Protein AF-A0A2V5N3N5-F1 (afdb_monomer_lite)

pLDDT: mean 92.71, std 10.41, range [41.5, 98.5]

Sequence (70 aa):
TPAQWKKFIKKYRAEMANPENSHAIELLASLSRQCNFSVGCYCENEAYCHRSVLRELLAEKGAELKSSAP

Radius of gyration: 12.71 Å; chains: 1; bounding box: 28×19×30 Å

Secondary structure (DSSP, 8-state):
-HHHHHHHHHHHHHHHTSHHHHHHHHHHHHHHTTS--------S-GGG-HHHHHHHHHHHTT---PPPP-

Structure (mmCIF, N/CA/C/O backbone):
data_AF-A0A2V5N3N5-F1
#
_entry.id   AF-A0A2V5N3N5-F1
#
loop_
_atom_site.group_PDB
_atom_site.id
_atom_site.type_symbol
_atom_site.label_atom_id
_atom_site.label_alt_id
_atom_site.label_comp_id
_atom_site.label_asym_id
_atom_site.label_entity_id
_atom_site.label_seq_id
_atom_site.pdbx_PDB_ins_code
_atom_site.Cartn_x
_atom_site.Cartn_y
_atom_site.Cartn_z
_atom_site.occupancy
_atom_site.B_iso_or_equiv
_atom_site.auth_seq_id
_atom_site.auth_comp_id
_atom_site.auth_asym_id
_atom_site.auth_atom_id
_atom_site.pdbx_PDB_model_num
ATOM 1 N N . THR A 1 1 ? 10.521 -5.399 -17.329 1.00 89.00 1 THR A N 1
ATOM 2 C CA . THR A 1 1 ? 10.300 -6.839 -17.616 1.00 89.00 1 THR A CA 1
ATOM 3 C C . THR A 1 1 ? 9.706 -7.535 -16.400 1.00 89.00 1 THR A C 1
ATOM 5 O O . THR A 1 1 ? 9.877 -7.021 -15.294 1.00 89.00 1 THR A O 1
ATOM 8 N N . PRO A 1 2 ? 9.078 -8.717 -16.544 1.00 90.25 2 PRO A N 1
ATOM 9 C CA . PRO A 1 2 ? 8.568 -9.479 -15.398 1.00 90.25 2 PRO A CA 1
ATOM 10 C C . PRO A 1 2 ? 9.634 -9.765 -14.325 1.00 90.25 2 PRO A C 1
ATOM 12 O O . PRO A 1 2 ? 9.355 -9.705 -13.131 1.00 90.25 2 PRO A O 1
ATOM 15 N N . ALA A 1 3 ? 10.885 -10.012 -14.733 1.00 94.31 3 ALA A N 1
ATOM 16 C CA . ALA A 1 3 ? 11.999 -10.227 -13.808 1.00 94.31 3 ALA A CA 1
ATOM 17 C C . ALA A 1 3 ? 12.365 -8.962 -13.009 1.00 94.31 3 ALA A C 1
ATOM 19 O O . ALA A 1 3 ? 12.569 -9.032 -11.796 1.00 94.31 3 ALA A O 1
ATOM 20 N N . GLN A 1 4 ? 12.406 -7.796 -13.665 1.00 93.56 4 GLN A N 1
ATOM 21 C CA . GLN A 1 4 ? 12.638 -6.515 -12.987 1.00 93.56 4 GLN A CA 1
ATOM 22 C C . GLN A 1 4 ? 11.521 -6.204 -11.986 1.00 93.56 4 GLN A C 1
ATOM 24 O O . GLN A 1 4 ? 11.811 -5.755 -10.880 1.00 93.56 4 GLN A O 1
ATOM 29 N N . TRP A 1 5 ? 10.269 -6.511 -12.334 1.00 94.06 5 TRP A N 1
ATOM 30 C CA . TRP A 1 5 ? 9.137 -6.305 -11.434 1.00 94.06 5 TRP A CA 1
ATOM 31 C C . TRP A 1 5 ? 9.203 -7.195 -10.190 1.00 94.06 5 TRP A C 1
ATOM 33 O O . TRP A 1 5 ? 9.082 -6.702 -9.073 1.00 94.06 5 TRP A O 1
ATOM 43 N N . LYS A 1 6 ? 9.519 -8.486 -10.348 1.00 95.06 6 LYS A N 1
ATOM 44 C CA . LYS A 1 6 ? 9.746 -9.384 -9.200 1.00 95.06 6 LYS A CA 1
ATOM 45 C C . LYS A 1 6 ? 10.852 -8.866 -8.273 1.00 95.06 6 LYS A C 1
ATOM 47 O O . LYS A 1 6 ? 10.706 -8.907 -7.052 1.00 95.06 6 LYS A O 1
ATOM 52 N N . LYS A 1 7 ? 11.949 -8.348 -8.842 1.00 97.00 7 LYS A N 1
ATOM 53 C CA . LYS A 1 7 ? 13.042 -7.742 -8.065 1.00 97.00 7 LYS A CA 1
ATOM 54 C C . LYS A 1 7 ? 12.582 -6.481 -7.327 1.00 97.00 7 LYS A C 1
ATOM 56 O O . LYS A 1 7 ? 12.945 -6.312 -6.164 1.00 97.00 7 LYS A O 1
ATOM 61 N N . PHE A 1 8 ? 11.778 -5.640 -7.977 1.00 95.69 8 PHE A N 1
ATOM 62 C CA . PHE A 1 8 ? 11.170 -4.466 -7.355 1.00 95.69 8 PHE A CA 1
ATOM 63 C C . PHE A 1 8 ? 10.295 -4.856 -6.160 1.00 95.69 8 PHE A C 1
ATOM 65 O O . PHE A 1 8 ? 10.550 -4.365 -5.065 1.00 95.69 8 PHE A O 1
ATOM 72 N N . ILE A 1 9 ? 9.348 -5.789 -6.330 1.00 96.81 9 ILE A N 1
ATOM 73 C CA . ILE A 1 9 ? 8.445 -6.227 -5.250 1.00 96.81 9 ILE A CA 1
ATOM 74 C C . ILE A 1 9 ? 9.247 -6.710 -4.038 1.00 96.81 9 ILE A C 1
ATOM 76 O O . ILE A 1 9 ? 8.982 -6.289 -2.913 1.00 96.81 9 ILE A O 1
ATOM 80 N N . LYS A 1 10 ? 10.260 -7.562 -4.262 1.00 97.94 10 LYS A N 1
ATOM 81 C CA . LYS A 1 10 ? 11.109 -8.082 -3.181 1.00 97.94 10 LYS A CA 1
ATOM 82 C C . LYS A 1 10 ? 11.815 -6.955 -2.424 1.00 97.94 10 LYS A C 1
ATOM 84 O O . LYS A 1 10 ? 11.821 -6.961 -1.197 1.00 97.94 10 LYS A O 1
ATOM 89 N N . LYS A 1 11 ? 12.417 -6.009 -3.151 1.00 98.12 11 LYS A N 1
ATOM 90 C CA . LYS A 1 11 ? 13.127 -4.875 -2.549 1.00 98.12 11 LYS A CA 1
ATOM 91 C C . LYS A 1 11 ? 12.164 -3.970 -1.775 1.00 98.12 11 LYS A C 1
ATOM 93 O O . LYS A 1 11 ? 12.436 -3.669 -0.622 1.00 98.12 11 LYS A O 1
ATOM 98 N N . TYR A 1 12 ? 11.029 -3.618 -2.372 1.00 97.75 12 TYR A N 1
ATOM 99 C CA . TYR A 1 12 ? 10.025 -2.759 -1.749 1.00 97.75 12 TYR A CA 1
ATOM 100 C C . TYR A 1 12 ? 9.473 -3.371 -0.456 1.00 97.75 12 TYR A C 1
ATOM 102 O O . TYR A 1 12 ? 9.449 -2.709 0.574 1.00 97.75 12 TYR A O 1
ATOM 110 N N . ARG A 1 13 ? 9.113 -4.663 -0.461 1.00 98.12 13 ARG A N 1
ATOM 111 C CA . ARG A 1 13 ? 8.661 -5.354 0.760 1.00 98.12 13 ARG A CA 1
ATOM 112 C C . ARG A 1 13 ? 9.735 -5.369 1.853 1.00 98.12 13 ARG A C 1
ATOM 114 O O . ARG A 1 13 ? 9.401 -5.182 3.016 1.00 98.12 13 ARG A O 1
ATOM 121 N N . ALA A 1 14 ? 11.007 -5.549 1.492 1.00 98.44 14 ALA A N 1
ATOM 122 C CA . ALA A 1 14 ? 12.108 -5.483 2.453 1.00 98.44 14 ALA A CA 1
ATOM 123 C C . ALA A 1 14 ? 12.271 -4.075 3.054 1.00 98.44 14 ALA A C 1
ATOM 125 O O . ALA A 1 14 ? 12.450 -3.947 4.259 1.00 98.44 14 ALA A O 1
ATOM 126 N N . GLU A 1 15 ? 12.151 -3.021 2.243 1.00 98.31 15 GLU A N 1
ATOM 127 C CA . GLU A 1 15 ? 12.188 -1.632 2.723 1.00 98.31 15 GLU A CA 1
ATOM 128 C C . GLU A 1 15 ? 11.003 -1.314 3.646 1.00 98.31 15 GLU A C 1
ATOM 130 O O . GLU A 1 15 ? 11.183 -0.671 4.682 1.00 98.31 15 GLU A O 1
ATOM 135 N N . MET A 1 16 ? 9.801 -1.791 3.314 1.00 98.38 16 MET A N 1
ATOM 136 C CA . MET A 1 16 ? 8.598 -1.586 4.130 1.00 98.38 16 MET A CA 1
ATOM 137 C C . MET A 1 16 ? 8.616 -2.367 5.452 1.00 98.38 16 MET A C 1
ATOM 139 O O . MET A 1 16 ? 7.906 -2.000 6.383 1.00 98.38 16 MET A O 1
ATOM 14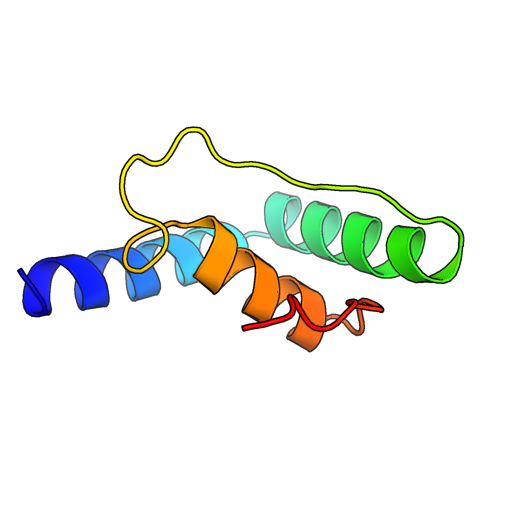3 N N . ALA A 1 17 ? 9.441 -3.413 5.557 1.00 97.50 17 ALA A N 1
ATOM 144 C CA . ALA A 1 17 ? 9.619 -4.180 6.788 1.00 97.50 17 ALA A CA 1
ATOM 145 C C . ALA A 1 17 ? 10.515 -3.477 7.826 1.00 97.50 17 ALA A C 1
ATOM 147 O O . ALA A 1 17 ? 10.573 -3.919 8.973 1.00 97.50 17 ALA A O 1
ATOM 148 N N . ASN A 1 18 ? 11.206 -2.391 7.456 1.00 98.38 18 ASN A N 1
ATOM 149 C CA . ASN A 1 18 ? 11.941 -1.583 8.427 1.00 98.38 18 ASN A CA 1
ATOM 150 C C . ASN A 1 18 ? 10.973 -0.993 9.471 1.00 98.38 18 ASN A C 1
ATOM 152 O O . ASN A 1 18 ? 9.848 -0.640 9.104 1.00 98.38 18 ASN A O 1
ATOM 156 N N . PRO A 1 19 ? 11.396 -0.830 10.743 1.00 98.25 19 PRO A N 1
ATOM 157 C CA . PRO A 1 19 ? 10.495 -0.453 11.830 1.00 98.25 19 PRO A CA 1
ATOM 158 C C . PRO A 1 19 ? 9.638 0.774 11.513 1.00 98.25 19 PRO A C 1
ATOM 160 O O . PRO A 1 19 ? 8.419 0.676 11.567 1.00 98.25 19 PRO A O 1
ATOM 163 N N . GLU A 1 20 ? 10.242 1.887 11.103 1.00 98.06 20 GLU A N 1
ATOM 164 C CA . GLU A 1 20 ? 9.526 3.134 10.798 1.00 98.06 20 GLU A CA 1
ATOM 165 C C . GLU A 1 20 ? 8.405 2.941 9.760 1.00 98.06 20 GLU A C 1
ATOM 167 O O . GLU A 1 20 ? 7.255 3.315 9.996 1.00 98.06 20 GLU A O 1
ATOM 172 N N . ASN A 1 21 ? 8.714 2.274 8.647 1.00 98.31 21 ASN A N 1
ATOM 173 C CA . ASN A 1 21 ? 7.750 2.027 7.577 1.00 98.31 21 ASN A CA 1
ATOM 174 C C . ASN A 1 21 ? 6.636 1.073 8.023 1.00 98.31 21 ASN A C 1
ATOM 176 O O . ASN A 1 21 ? 5.466 1.321 7.729 1.00 98.31 21 ASN A O 1
ATOM 180 N N . SER A 1 22 ? 6.966 0.018 8.777 1.00 98.31 22 SER A N 1
ATOM 181 C CA . SER A 1 22 ? 5.958 -0.905 9.315 1.00 98.31 22 SER A CA 1
ATOM 182 C C . SER A 1 22 ? 4.996 -0.187 10.263 1.00 98.31 22 SER A C 1
ATOM 184 O O . SER A 1 22 ? 3.790 -0.415 10.176 1.00 98.31 22 SER A O 1
ATOM 186 N N . HIS A 1 23 ? 5.495 0.713 11.118 1.00 98.44 23 HIS A N 1
ATOM 187 C CA . HIS A 1 23 ? 4.647 1.505 12.015 1.00 98.44 23 HIS A CA 1
ATOM 188 C C . HIS A 1 23 ? 3.724 2.444 11.226 1.00 98.44 23 HIS A C 1
ATOM 190 O O . HIS A 1 23 ? 2.538 2.543 11.537 1.00 98.44 23 HIS A O 1
ATOM 196 N N . ALA A 1 24 ? 4.226 3.092 10.169 1.00 98.19 24 ALA A N 1
ATOM 197 C CA . ALA A 1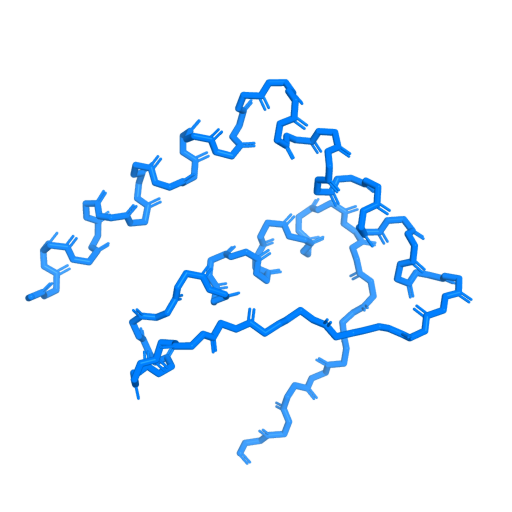 24 ? 3.393 3.920 9.298 1.00 98.19 24 ALA A CA 1
ATOM 198 C C . ALA A 1 24 ? 2.285 3.102 8.606 1.00 98.19 24 ALA A C 1
ATOM 200 O O . ALA A 1 24 ? 1.134 3.535 8.552 1.00 98.19 24 ALA A O 1
ATOM 201 N N . ILE A 1 25 ? 2.598 1.896 8.120 1.00 98.31 25 ILE A N 1
ATOM 202 C CA . ILE A 1 25 ? 1.610 0.997 7.501 1.00 98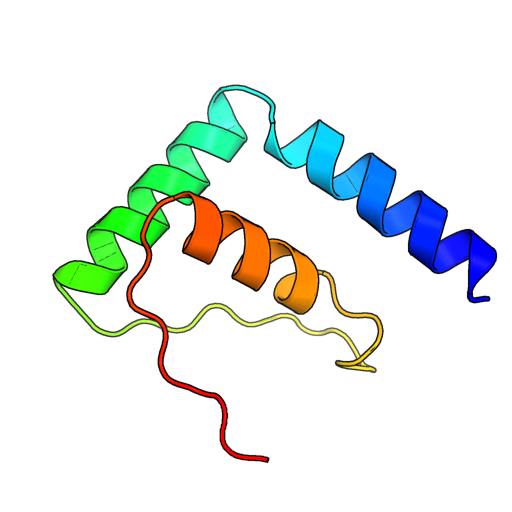.31 25 ILE A CA 1
ATOM 203 C C . ILE A 1 25 ? 0.564 0.544 8.529 1.00 98.31 25 ILE A C 1
ATOM 205 O O . ILE A 1 25 ? -0.627 0.543 8.224 1.00 98.31 25 ILE A O 1
ATOM 209 N N . GLU A 1 26 ? 0.976 0.205 9.751 1.00 98.50 26 GLU A N 1
ATOM 210 C CA . GLU A 1 26 ? 0.064 -0.165 10.845 1.00 98.50 26 GLU A CA 1
ATOM 211 C C . GLU A 1 26 ? -0.859 0.985 11.252 1.00 98.50 26 GLU A C 1
ATOM 213 O O . GLU A 1 26 ? -2.051 0.769 11.501 1.00 98.50 26 GLU A O 1
ATOM 218 N N . LEU A 1 27 ? -0.336 2.212 11.270 1.00 97.94 27 LEU A N 1
ATOM 219 C CA . LEU A 1 27 ? -1.125 3.413 11.514 1.00 97.94 27 LEU A CA 1
ATOM 220 C C . LEU A 1 27 ? -2.186 3.599 10.427 1.00 97.94 27 LEU A C 1
ATOM 222 O O . LEU A 1 27 ? -3.360 3.773 10.749 1.00 97.94 27 LEU A O 1
ATOM 226 N N . LEU A 1 28 ? -1.801 3.516 9.152 1.00 98.06 28 LEU A N 1
ATOM 227 C CA . LEU A 1 28 ? -2.735 3.637 8.029 1.00 98.06 28 LEU A CA 1
ATOM 228 C C . LEU A 1 28 ? -3.795 2.528 8.049 1.00 98.06 28 LEU A C 1
ATOM 230 O O . LEU A 1 28 ? -4.984 2.803 7.883 1.00 98.06 28 LEU A O 1
ATOM 234 N N . ALA A 1 29 ? -3.392 1.283 8.307 1.00 98.19 29 ALA A N 1
ATOM 235 C CA . ALA A 1 29 ? -4.325 0.173 8.457 1.00 98.19 29 ALA A CA 1
ATOM 236 C C . ALA A 1 29 ? -5.306 0.425 9.610 1.00 98.19 29 ALA A C 1
ATOM 238 O O . ALA A 1 29 ? -6.506 0.197 9.467 1.00 98.19 29 ALA A O 1
ATOM 239 N N . SER A 1 30 ? -4.827 0.973 10.726 1.00 98.19 30 SER A N 1
ATOM 240 C CA . SER A 1 30 ? -5.676 1.303 11.870 1.00 98.19 30 SER A CA 1
ATOM 241 C C . SER A 1 30 ? -6.641 2.448 11.601 1.00 98.19 30 SER A C 1
ATOM 243 O O . SER A 1 30 ? -7.814 2.352 11.963 1.00 98.19 30 SER A O 1
ATOM 245 N N . LEU A 1 31 ? -6.177 3.482 10.904 1.00 98.00 31 LEU A N 1
ATOM 246 C CA . LEU A 1 31 ? -6.999 4.610 10.487 1.00 98.00 31 LEU A CA 1
ATOM 247 C C . LEU A 1 31 ? -8.134 4.172 9.552 1.00 98.00 31 LEU A C 1
ATOM 249 O O . LEU A 1 31 ? -9.233 4.713 9.638 1.00 98.00 31 LEU A O 1
ATOM 253 N N . SER A 1 32 ? -7.905 3.156 8.712 1.00 97.44 32 SER A N 1
ATOM 254 C CA . SER A 1 32 ? -8.900 2.711 7.719 1.00 97.44 32 SER A CA 1
ATOM 255 C C . SER A 1 32 ? -10.183 2.171 8.352 1.00 97.44 32 SER A C 1
ATOM 257 O O . SER A 1 32 ? -11.250 2.281 7.760 1.00 97.44 32 SER A O 1
ATOM 259 N N . ARG A 1 33 ? -10.085 1.659 9.585 1.00 96.12 33 ARG A N 1
ATOM 260 C CA . ARG A 1 33 ? -11.223 1.173 10.382 1.00 96.12 33 ARG A CA 1
ATOM 261 C C . ARG A 1 33 ? -12.035 2.306 11.017 1.00 96.12 33 ARG A C 1
ATOM 263 O O . ARG A 1 33 ? -13.124 2.079 11.530 1.00 96.12 33 ARG A O 1
ATOM 270 N N . GLN A 1 34 ? -11.486 3.521 11.046 1.00 96.69 34 GLN A N 1
ATOM 271 C CA . GLN A 1 34 ? -12.110 4.692 11.666 1.00 96.69 34 GLN A CA 1
ATOM 272 C C . GLN A 1 34 ? -12.658 5.668 10.626 1.00 96.69 34 GLN A C 1
ATOM 274 O O . GLN A 1 34 ? -13.691 6.297 10.856 1.00 96.69 34 GLN A O 1
ATOM 279 N N . CYS A 1 35 ? -11.981 5.816 9.486 1.00 95.50 35 CYS A N 1
ATOM 280 C CA . CYS A 1 35 ? -12.433 6.683 8.410 1.00 95.50 35 CYS A CA 1
ATOM 281 C C . CYS A 1 35 ? -11.959 6.206 7.033 1.00 95.50 35 CYS A C 1
ATOM 283 O O . CYS A 1 35 ? -10.945 5.528 6.876 1.00 95.50 35 CYS A O 1
ATOM 285 N N . ASN A 1 36 ? -12.699 6.624 6.006 1.00 95.12 36 ASN A N 1
ATOM 286 C CA . ASN A 1 36 ? -12.310 6.389 4.624 1.00 95.12 36 ASN A CA 1
ATOM 287 C C . ASN A 1 36 ? -11.213 7.379 4.216 1.00 95.12 36 ASN A C 1
ATOM 289 O O . ASN A 1 36 ? -11.405 8.592 4.304 1.00 95.12 36 ASN A O 1
ATOM 293 N N . PHE A 1 37 ? -10.106 6.866 3.685 1.00 95.12 37 PHE A N 1
ATOM 294 C CA . PHE A 1 37 ? -9.067 7.666 3.040 1.00 95.12 37 PHE A CA 1
ATOM 295 C C . PHE A 1 37 ? -8.565 6.976 1.771 1.00 95.12 37 PHE A C 1
ATOM 297 O O . PHE A 1 37 ? -8.859 5.809 1.509 1.00 95.12 37 PHE A O 1
ATOM 304 N N . SER A 1 38 ? -7.820 7.716 0.954 1.00 93.06 38 SER A N 1
ATOM 305 C CA . SER A 1 38 ? -7.238 7.208 -0.288 1.00 93.06 38 SER A CA 1
ATOM 306 C C . SER A 1 38 ? -5.734 7.442 -0.309 1.00 93.06 38 SER A C 1
ATOM 308 O O . SER A 1 38 ? -5.268 8.531 0.009 1.00 93.06 38 SER A O 1
ATOM 310 N N . VAL A 1 39 ? -4.986 6.423 -0.731 1.00 91.56 39 VAL A N 1
ATOM 311 C CA . VAL A 1 39 ? -3.552 6.519 -1.033 1.00 91.56 39 VAL A CA 1
ATOM 312 C C . VAL A 1 39 ? -3.379 6.329 -2.535 1.00 91.56 39 VAL A C 1
ATOM 314 O O . VAL A 1 39 ? -3.758 5.285 -3.079 1.00 91.56 39 VAL A O 1
ATOM 317 N N . GLY A 1 40 ? -2.851 7.354 -3.202 1.00 90.38 40 GLY A N 1
ATOM 318 C CA . GLY A 1 40 ? -2.581 7.360 -4.640 1.00 90.38 40 GLY A CA 1
ATOM 319 C C . GLY A 1 40 ? -1.097 7.165 -4.962 1.00 90.38 40 GLY A C 1
ATOM 320 O O . GLY A 1 40 ? -0.237 7.453 -4.137 1.00 90.38 40 GLY A O 1
ATOM 321 N N . CYS A 1 41 ? -0.809 6.703 -6.182 1.00 91.31 41 CYS A N 1
ATOM 322 C CA . CYS A 1 41 ? 0.500 6.835 -6.831 1.00 91.31 41 CYS A CA 1
ATOM 323 C C . CYS A 1 41 ? 0.304 7.592 -8.151 1.00 91.31 41 CYS A C 1
ATOM 325 O O . CYS A 1 41 ? -0.718 7.412 -8.804 1.00 91.31 41 CYS A O 1
ATOM 327 N N . TYR A 1 42 ? 1.318 8.332 -8.594 1.00 90.38 42 TYR A N 1
ATOM 328 C CA . TYR A 1 42 ? 1.426 8.878 -9.955 1.00 90.38 42 TYR A CA 1
ATOM 329 C C . TYR A 1 42 ? 2.081 7.894 -10.942 1.00 90.38 42 TYR A C 1
ATOM 331 O O . TYR A 1 42 ? 2.865 8.275 -11.804 1.00 90.38 42 TYR A O 1
ATOM 339 N N . CYS A 1 43 ? 1.822 6.602 -10.767 1.00 90.00 43 CYS A N 1
ATOM 340 C CA . CYS A 1 43 ? 2.404 5.543 -11.576 1.00 90.00 43 CYS A CA 1
ATOM 341 C C . CYS A 1 43 ? 1.594 5.430 -12.870 1.00 90.00 43 CYS A C 1
ATOM 343 O O . CYS A 1 43 ? 0.378 5.291 -12.804 1.00 90.00 43 CYS A O 1
ATO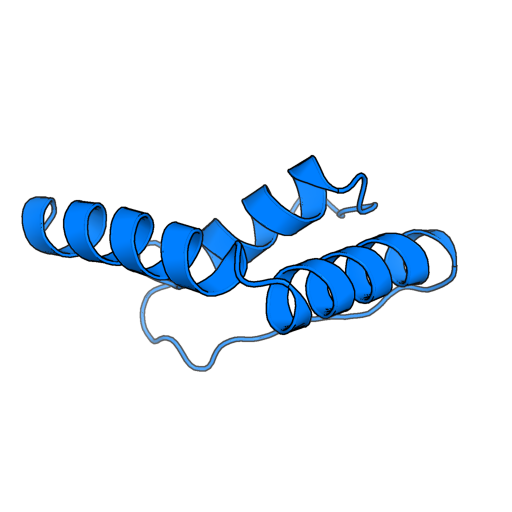M 345 N N . GLU A 1 44 ? 2.254 5.435 -14.026 1.00 87.44 44 GLU A N 1
ATOM 346 C CA . GLU A 1 44 ? 1.577 5.384 -15.331 1.00 87.44 44 GLU A CA 1
ATOM 347 C C . GLU A 1 44 ? 0.806 4.072 -15.561 1.00 87.44 44 GLU A C 1
ATOM 349 O O . GLU A 1 44 ? -0.259 4.070 -16.169 1.00 87.44 44 GLU A O 1
ATOM 354 N N . ASN A 1 45 ? 1.322 2.947 -15.051 1.00 85.94 45 ASN A N 1
ATOM 355 C CA . ASN A 1 45 ? 0.709 1.630 -15.203 1.00 85.94 45 ASN A CA 1
ATOM 356 C C . ASN A 1 45 ? 0.384 1.004 -13.840 1.00 85.94 45 ASN A C 1
ATOM 358 O O . ASN A 1 45 ? 1.284 0.643 -13.075 1.00 85.94 45 ASN A O 1
ATOM 362 N N . GLU A 1 46 ? -0.905 0.815 -13.560 1.00 81.69 46 GLU A N 1
ATOM 363 C CA . GLU A 1 46 ? -1.391 0.247 -12.299 1.00 81.69 46 GLU A CA 1
ATOM 364 C C . GLU A 1 46 ? -0.945 -1.203 -12.060 1.00 81.69 46 GLU A C 1
ATOM 366 O O . GLU A 1 46 ? -0.685 -1.580 -10.915 1.00 81.69 46 GLU A O 1
ATOM 371 N N . ALA A 1 47 ? -0.767 -1.997 -13.121 1.00 81.62 47 ALA A N 1
ATOM 372 C CA . ALA A 1 47 ? -0.299 -3.382 -13.013 1.00 81.62 47 ALA A CA 1
ATOM 373 C C . ALA A 1 47 ? 1.165 -3.486 -12.541 1.00 81.62 47 ALA A C 1
ATOM 375 O O . ALA A 1 47 ? 1.599 -4.538 -12.072 1.00 81.62 47 ALA A O 1
ATOM 376 N N . TYR A 1 48 ? 1.921 -2.389 -12.644 1.00 86.62 48 TYR A N 1
ATOM 377 C CA . TYR A 1 48 ? 3.317 -2.273 -12.216 1.00 86.62 48 TYR A CA 1
ATOM 378 C C . TYR A 1 48 ? 3.500 -1.088 -11.257 1.00 86.62 48 TYR A C 1
ATOM 380 O O . TYR A 1 48 ? 4.481 -0.346 -11.316 1.00 86.62 48 TYR A O 1
ATOM 388 N N . CYS A 1 49 ? 2.526 -0.902 -10.368 1.00 91.56 49 CYS A N 1
ATOM 389 C CA . CYS A 1 49 ? 2.470 0.207 -9.427 1.00 91.56 49 CYS A CA 1
ATOM 390 C C . CYS A 1 49 ? 2.800 -0.261 -8.007 1.00 91.56 49 CYS A C 1
ATOM 392 O O . CYS A 1 49 ? 2.267 -1.267 -7.539 1.00 91.56 49 CYS A O 1
ATOM 394 N N . HIS A 1 50 ? 3.623 0.489 -7.270 1.00 93.56 50 HIS A N 1
ATOM 395 C CA . HIS A 1 50 ? 3.945 0.167 -5.874 1.00 93.56 50 HIS A CA 1
ATOM 396 C C . HIS A 1 50 ? 2.701 0.127 -4.971 1.00 93.56 50 HIS A C 1
ATOM 398 O O . HIS A 1 50 ? 2.677 -0.614 -3.994 1.00 93.56 50 HIS A O 1
ATOM 404 N N . ARG A 1 51 ? 1.641 0.870 -5.328 1.00 94.25 51 ARG A N 1
ATOM 405 C CA . ARG A 1 51 ? 0.358 0.870 -4.614 1.00 94.25 51 ARG A CA 1
ATOM 406 C C . ARG A 1 51 ? -0.272 -0.522 -4.560 1.00 94.25 51 ARG A C 1
ATOM 408 O O . ARG A 1 51 ? -0.916 -0.833 -3.566 1.00 94.25 51 ARG A O 1
ATOM 415 N N . SER A 1 52 ? -0.081 -1.353 -5.589 1.00 91.62 52 SER A N 1
ATOM 416 C CA . SER A 1 52 ? -0.571 -2.741 -5.580 1.00 91.62 52 SER A CA 1
ATOM 417 C C . SER A 1 52 ? 0.079 -3.548 -4.451 1.00 91.62 52 SER A C 1
ATOM 419 O O . SER A 1 52 ? -0.618 -4.178 -3.663 1.00 91.62 52 SER A O 1
ATOM 421 N N . VAL A 1 53 ? 1.396 -3.411 -4.285 1.00 95.25 53 VAL A N 1
ATOM 422 C CA . VAL A 1 53 ? 2.159 -4.055 -3.208 1.00 95.25 53 VAL A CA 1
ATOM 423 C C . VAL A 1 53 ? 1.814 -3.447 -1.845 1.00 95.25 53 VAL A C 1
ATOM 425 O O . VAL A 1 53 ? 1.631 -4.174 -0.873 1.00 95.25 53 VAL A O 1
ATOM 428 N N . LEU A 1 54 ? 1.669 -2.120 -1.759 1.00 96.19 54 LEU A N 1
ATOM 429 C CA . LEU A 1 54 ? 1.242 -1.441 -0.531 1.00 96.19 54 LEU A CA 1
ATOM 430 C C . LEU A 1 54 ? -0.154 -1.892 -0.082 1.00 96.19 54 LEU A C 1
ATOM 432 O O . LEU A 1 54 ? -0.387 -2.053 1.112 1.00 96.19 54 LEU A O 1
ATOM 436 N N . ARG A 1 55 ? -1.078 -2.129 -1.022 1.00 95.06 55 ARG A N 1
ATOM 437 C CA . ARG A 1 55 ? -2.419 -2.647 -0.723 1.00 95.06 55 ARG A CA 1
ATOM 438 C C . ARG A 1 55 ? -2.349 -4.008 -0.030 1.00 95.06 55 ARG A C 1
ATOM 440 O O . ARG A 1 55 ? -3.079 -4.220 0.932 1.00 95.06 55 ARG A O 1
ATOM 447 N N . GLU A 1 56 ? -1.475 -4.900 -0.491 1.00 95.88 56 GLU A N 1
ATOM 448 C CA . GLU A 1 56 ? -1.249 -6.203 0.149 1.00 95.88 56 GLU A CA 1
ATOM 449 C C . GLU A 1 56 ? -0.684 -6.031 1.566 1.00 95.88 56 GLU A C 1
ATOM 451 O O . GLU A 1 56 ? -1.216 -6.612 2.506 1.00 95.88 56 GLU A O 1
ATOM 456 N N . LEU A 1 57 ? 0.322 -5.167 1.744 1.00 97.81 57 LEU A N 1
ATOM 457 C CA . LEU A 1 57 ? 0.915 -4.880 3.059 1.00 97.81 57 LEU A CA 1
ATOM 458 C C . LEU A 1 57 ? -0.106 -4.298 4.051 1.00 97.81 57 LEU A C 1
ATOM 460 O O . LEU A 1 57 ? -0.123 -4.666 5.223 1.00 97.81 57 LEU A O 1
ATOM 464 N N . LEU A 1 58 ? -0.985 -3.407 3.589 1.00 97.75 58 LEU A N 1
ATOM 465 C CA . LEU A 1 58 ? -2.077 -2.867 4.400 1.00 97.75 58 LEU A CA 1
ATOM 466 C C . LEU A 1 58 ? -3.079 -3.962 4.791 1.00 97.75 58 LEU A C 1
ATOM 468 O O . LEU A 1 58 ? -3.501 -4.017 5.946 1.00 97.75 58 LEU A O 1
ATOM 472 N N . ALA A 1 59 ? -3.433 -4.854 3.861 1.00 97.25 59 ALA A N 1
ATOM 473 C CA . ALA A 1 59 ? -4.307 -5.991 4.148 1.00 97.25 59 ALA A CA 1
ATOM 474 C C . ALA A 1 59 ? -3.681 -6.948 5.180 1.00 97.25 59 ALA A C 1
ATOM 476 O O . ALA A 1 59 ? -4.365 -7.368 6.111 1.00 97.25 59 ALA A O 1
ATOM 477 N N . GLU A 1 60 ? -2.376 -7.222 5.077 1.00 97.75 60 GLU A N 1
ATOM 478 C CA . GLU A 1 60 ? -1.612 -8.019 6.053 1.00 97.75 60 GLU A CA 1
ATOM 479 C C . GLU A 1 60 ? -1.653 -7.409 7.472 1.00 97.75 60 GLU A C 1
ATOM 481 O O . GLU A 1 60 ? -1.604 -8.143 8.458 1.00 97.75 60 GLU A O 1
ATOM 486 N N . LYS A 1 61 ? -1.794 -6.080 7.593 1.00 97.88 61 LYS A N 1
ATOM 487 C CA . LYS A 1 61 ? -1.959 -5.357 8.872 1.00 97.88 61 LYS A CA 1
ATOM 488 C C . LYS A 1 61 ? -3.424 -5.128 9.282 1.00 97.88 61 LYS A C 1
ATOM 490 O O . LYS A 1 61 ? -3.685 -4.399 10.240 1.00 97.88 61 LYS A O 1
ATOM 495 N N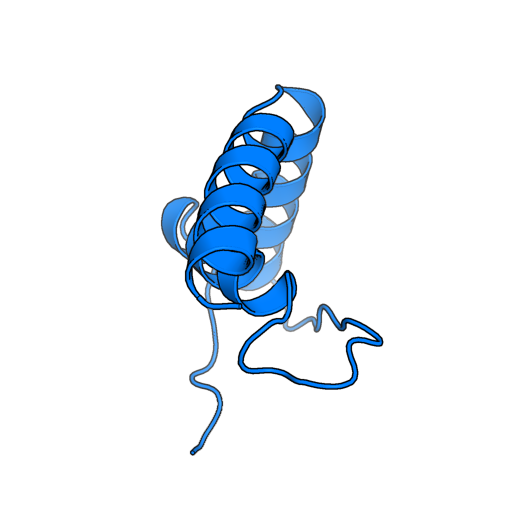 . GLY A 1 62 ? -4.384 -5.742 8.587 1.00 97.31 62 GLY A N 1
ATOM 496 C CA . GLY A 1 62 ? -5.807 -5.664 8.929 1.00 97.31 62 GLY A CA 1
ATOM 497 C C . GLY A 1 62 ? -6.471 -4.336 8.553 1.00 97.31 62 GLY A C 1
ATOM 498 O O . GLY A 1 62 ? -7.320 -3.841 9.300 1.00 97.31 62 GLY A O 1
ATOM 499 N N . ALA A 1 63 ? -6.062 -3.733 7.433 1.00 97.75 63 ALA A N 1
ATOM 500 C CA . ALA A 1 63 ? -6.759 -2.587 6.860 1.00 97.75 63 ALA A CA 1
ATOM 501 C C . ALA A 1 63 ? -8.128 -2.985 6.284 1.00 97.75 63 ALA A C 1
ATOM 503 O O . ALA A 1 63 ? -8.259 -4.010 5.609 1.00 97.75 63 ALA A O 1
ATOM 504 N N . GLU A 1 64 ? -9.129 -2.127 6.471 1.00 97.19 64 GLU A N 1
ATOM 505 C CA . GLU A 1 64 ? -10.414 -2.2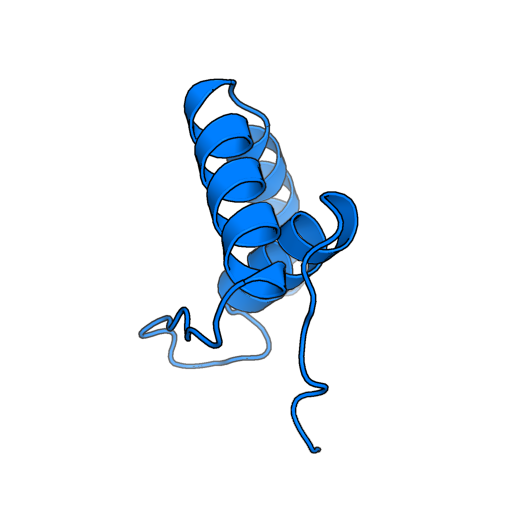23 5.783 1.00 97.19 64 GLU A CA 1
ATOM 506 C C . GLU A 1 64 ? -10.292 -1.594 4.394 1.00 97.19 64 GLU A C 1
ATOM 508 O O . GLU A 1 64 ? -10.138 -0.384 4.228 1.00 97.19 64 GLU A O 1
ATOM 513 N N . LEU A 1 65 ? -10.324 -2.441 3.365 1.00 93.75 65 LEU A N 1
ATOM 514 C CA . LEU A 1 65 ? -10.147 -2.023 1.981 1.00 93.75 65 LEU A CA 1
ATOM 515 C C . LEU A 1 65 ? -11.438 -2.250 1.205 1.00 93.75 65 LEU A C 1
ATOM 517 O O . LEU A 1 65 ? -11.892 -3.386 1.064 1.00 93.75 65 LEU A O 1
ATOM 521 N N . LYS A 1 66 ? -11.975 -1.194 0.583 1.00 88.94 66 LYS A N 1
ATOM 522 C CA . LYS A 1 66 ? -12.960 -1.396 -0.485 1.00 88.94 66 LYS A CA 1
ATOM 523 C C . LYS A 1 66 ? -12.325 -2.216 -1.609 1.00 88.94 66 LYS A C 1
ATOM 525 O O . LYS A 1 66 ? -11.156 -2.006 -1.973 1.00 88.94 66 LYS A O 1
ATOM 530 N N . SER A 1 67 ? -13.088 -3.154 -2.163 1.00 72.00 67 SER A N 1
ATOM 531 C CA . SER A 1 67 ? -12.776 -3.715 -3.472 1.00 72.00 67 SER A CA 1
ATOM 532 C C . SER A 1 67 ? -12.748 -2.555 -4.466 1.00 72.00 67 SER A C 1
ATOM 534 O O . SER A 1 67 ? -13.701 -1.782 -4.568 1.00 72.00 67 SER A O 1
ATOM 536 N N . SER A 1 68 ? -11.625 -2.374 -5.157 1.00 62.50 68 SER A N 1
ATOM 537 C CA . SER A 1 68 ? -11.662 -1.621 -6.405 1.00 62.50 68 SER A CA 1
ATOM 538 C C . SER A 1 68 ? -12.545 -2.435 -7.349 1.00 62.50 68 SER A C 1
ATOM 540 O O . SER A 1 68 ? -12.266 -3.617 -7.559 1.00 62.50 68 SER A O 1
ATOM 542 N N . ALA A 1 69 ? -13.647 -1.845 -7.816 1.00 41.50 69 ALA A N 1
ATOM 543 C CA . ALA A 1 69 ? -14.451 -2.423 -8.888 1.00 41.50 69 ALA A CA 1
ATOM 544 C C . ALA A 1 69 ? -13.543 -2.740 -10.098 1.00 41.50 69 ALA A C 1
ATOM 546 O O . ALA A 1 69 ? -12.512 -2.071 -10.234 1.00 41.50 69 ALA A O 1
ATOM 547 N N . PRO A 1 70 ? -13.868 -3.771 -10.902 1.00 45.75 70 PRO A N 1
ATOM 548 C CA . PRO A 1 70 ? -13.108 -4.090 -12.108 1.00 45.75 70 PRO A CA 1
ATOM 549 C C . PRO A 1 70 ? -13.034 -2.909 -13.080 1.00 45.75 70 PRO A C 1
ATOM 551 O O . PRO A 1 70 ? -13.991 -2.099 -13.103 1.00 45.75 70 PRO A O 1
#

Foldseek 3Di:
DVVVLVVVLVVLVVVCPPPVNLVVLLVQQVVQVVDDDDDDDPDPDPVSDVVVSSVVSSVVSNHDDDPDDD